Protein AF-E9GT52-F1 (afdb_monomer_lite)

InterPro domains:
  IPR000719 Protein kinase domain [PS50011] (2-57)
  IPR011009 Protein kinase-like domain superfamily [SSF56112] (1-57)
  IPR017441 Protein kinase, ATP binding site [PS00107] (8-31)

Organism: Daphnia pulex (NCBI:txid6669)

Sequence (57 aa):
HYALGE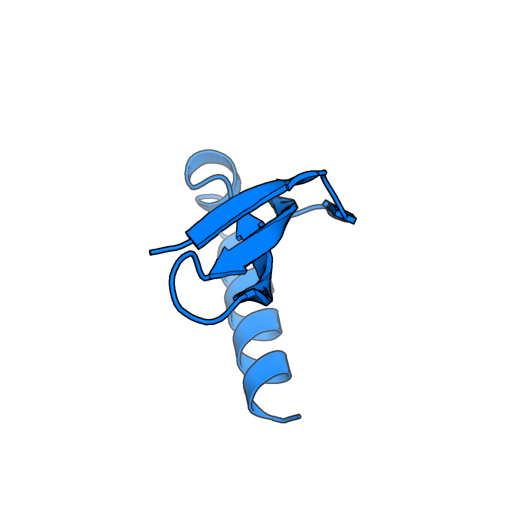TLGVGTFGKVKIGEHQFTGHKVAIKILNRQKIKNLDVVGKIRREIKNLKLF

Foldseek 3Di:
DWDWDAWPDADPFATWTWIADPPPRDIDIDGDGDPVSCPPPVNVVVVVVVVVVVVVD

pLDDT: mean 84.43, std 11.61, range [45.81, 97.44]

Secondary structure (DSSP, 8-state):
-EEEEEEEEEETTEEEEEEEETTT--EEEEEEE-HHHHTSHHHHHHHHHHHHHHHH-

Radius of gyration: 13.25 Å; chains: 1; bounding box: 30×28×26 Å

Structure (mmCIF, N/CA/C/O backbone):
data_AF-E9GT52-F1
#
_entry.id   AF-E9GT52-F1
#
loop_
_atom_site.group_PDB
_atom_site.id
_atom_site.type_symbol
_atom_site.label_atom_id
_atom_site.label_alt_id
_atom_site.label_comp_id
_atom_site.label_asym_id
_atom_site.label_entity_id
_atom_site.label_seq_id
_atom_site.pdbx_PDB_ins_code
_atom_site.Cartn_x
_atom_site.Cartn_y
_atom_site.Cartn_z
_atom_site.occupancy
_atom_site.B_iso_or_equiv
_atom_site.auth_seq_id
_atom_site.auth_comp_id
_atom_site.auth_asym_id
_atom_site.auth_atom_id
_atom_site.pdbx_PDB_model_num
ATOM 1 N N . HIS A 1 1 ? -13.112 3.205 0.503 1.00 87.00 1 HIS A N 1
ATOM 2 C CA . HIS A 1 1 ? -12.298 4.431 0.328 1.00 87.00 1 HIS A CA 1
ATOM 3 C C . HIS A 1 1 ? -11.248 4.444 1.440 1.00 87.00 1 HIS A C 1
ATOM 5 O O . HIS A 1 1 ? -11.644 4.337 2.595 1.00 87.00 1 HIS A O 1
ATOM 11 N N . TYR A 1 2 ? -9.945 4.453 1.127 1.00 93.69 2 TYR A N 1
ATOM 12 C CA . TYR A 1 2 ? -8.875 4.326 2.136 1.00 93.69 2 TYR A CA 1
ATOM 13 C C . TYR A 1 2 ? -7.983 5.568 2.156 1.00 93.69 2 TYR A C 1
ATOM 15 O O . TYR A 1 2 ? -7.458 5.961 1.115 1.00 93.69 2 TYR A O 1
ATOM 23 N N . ALA A 1 3 ? -7.791 6.158 3.335 1.00 95.00 3 ALA A N 1
ATOM 24 C CA . ALA A 1 3 ? -6.830 7.230 3.554 1.00 95.00 3 ALA A CA 1
ATOM 25 C C . ALA A 1 3 ? -5.439 6.629 3.793 1.00 95.00 3 ALA A C 1
ATOM 27 O O . ALA A 1 3 ? -5.271 5.801 4.686 1.00 95.00 3 ALA A O 1
ATOM 28 N N . LEU A 1 4 ? -4.448 7.018 2.985 1.00 95.75 4 LEU A N 1
ATOM 29 C CA . LEU A 1 4 ? -3.057 6.604 3.177 1.00 95.75 4 LEU A CA 1
ATOM 30 C C . LEU A 1 4 ? -2.424 7.404 4.316 1.00 95.75 4 LEU A C 1
ATOM 32 O O . LEU A 1 4 ? -2.400 8.630 4.271 1.00 95.75 4 LEU A O 1
ATOM 36 N N . GLY A 1 5 ? -1.857 6.698 5.285 1.00 94.06 5 GLY A N 1
ATOM 37 C CA . GLY A 1 5 ? -1.114 7.268 6.397 1.00 94.06 5 GLY A CA 1
ATOM 38 C C . GLY A 1 5 ? 0.399 7.123 6.240 1.00 94.06 5 GLY A C 1
ATOM 39 O O . GLY A 1 5 ? 0.971 7.185 5.140 1.00 94.06 5 GLY A O 1
ATOM 40 N N . GLU A 1 6 ? 1.055 6.942 7.381 1.00 95.94 6 GLU A N 1
ATOM 41 C CA . GLU A 1 6 ? 2.501 6.800 7.494 1.00 95.94 6 GLU A CA 1
ATOM 42 C C . GLU A 1 6 ? 3.052 5.534 6.821 1.00 95.94 6 GLU A C 1
ATOM 44 O O . GLU A 1 6 ? 2.337 4.597 6.454 1.00 95.94 6 GLU A O 1
ATOM 49 N N . THR A 1 7 ? 4.367 5.529 6.613 1.00 96.06 7 THR A N 1
ATOM 50 C CA . THR A 1 7 ? 5.070 4.387 6.023 1.00 96.06 7 THR A CA 1
ATOM 51 C C . THR A 1 7 ? 5.392 3.379 7.112 1.00 96.06 7 THR A C 1
ATOM 53 O O . THR A 1 7 ? 6.165 3.685 8.007 1.00 96.06 7 THR A O 1
ATOM 56 N N . LEU A 1 8 ? 4.845 2.171 6.989 1.00 94.06 8 LEU A N 1
ATOM 57 C CA . LEU A 1 8 ? 5.135 1.054 7.889 1.00 94.06 8 LEU A CA 1
ATOM 58 C C . LEU A 1 8 ? 6.461 0.370 7.543 1.00 94.06 8 LEU A C 1
ATOM 60 O O . LEU A 1 8 ? 7.104 -0.214 8.405 1.00 94.06 8 LEU A O 1
ATOM 64 N N . GLY A 1 9 ? 6.881 0.428 6.276 1.00 92.50 9 GLY A N 1
ATOM 65 C CA . GLY A 1 9 ? 8.157 -0.147 5.866 1.00 92.50 9 GLY A CA 1
ATOM 66 C C . GLY A 1 9 ? 8.507 0.094 4.405 1.00 92.50 9 GLY A C 1
ATOM 67 O O . GLY A 1 9 ? 7.654 0.404 3.569 1.00 92.50 9 GLY A O 1
ATOM 68 N N . VAL A 1 10 ? 9.788 -0.068 4.082 1.00 90.56 10 VAL A N 1
ATOM 69 C CA . VAL A 1 10 ? 10.308 -0.022 2.712 1.00 90.56 10 VAL A CA 1
ATOM 70 C C . VAL A 1 10 ? 10.998 -1.348 2.428 1.00 90.56 10 VAL A C 1
ATOM 72 O O . VAL A 1 10 ? 11.948 -1.709 3.109 1.00 90.56 10 VAL A O 1
ATOM 75 N N . GLY A 1 11 ? 10.498 -2.079 1.435 1.00 80.88 11 GLY A N 1
ATOM 76 C CA . GLY A 1 11 ? 11.074 -3.343 0.989 1.00 80.88 11 GLY A CA 1
ATOM 77 C C . GLY A 1 11 ? 11.659 -3.244 -0.417 1.00 80.88 11 GLY A C 1
ATOM 78 O O . GLY A 1 11 ? 11.473 -2.256 -1.130 1.00 80.88 11 GLY A O 1
ATOM 79 N N . THR A 1 12 ? 12.309 -4.322 -0.853 1.00 77.19 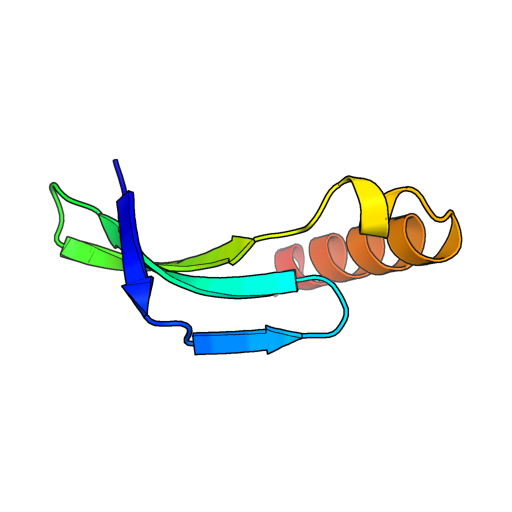12 THR A N 1
ATOM 80 C CA . THR A 1 12 ? 12.953 -4.442 -2.174 1.00 77.19 12 THR A CA 1
ATOM 81 C C . THR A 1 12 ? 12.001 -4.142 -3.336 1.00 77.19 12 THR A C 1
ATOM 83 O O . THR A 1 12 ? 12.396 -3.551 -4.338 1.00 77.19 12 THR A O 1
ATOM 86 N N . PHE A 1 13 ? 10.724 -4.510 -3.192 1.00 73.38 13 PHE A N 1
ATOM 87 C CA . PHE A 1 13 ? 9.722 -4.422 -4.260 1.00 73.38 13 PHE A CA 1
ATOM 88 C C . PHE A 1 13 ? 8.765 -3.232 -4.132 1.00 73.38 13 PHE A C 1
ATOM 90 O O . PHE A 1 13 ? 7.915 -3.035 -5.001 1.00 73.38 13 PHE A O 1
ATOM 97 N N . GLY A 1 14 ? 8.877 -2.423 -3.076 1.00 85.69 14 GLY A N 1
ATOM 98 C CA . GLY A 1 14 ? 7.949 -1.319 -2.863 1.00 85.69 14 GLY A CA 1
ATOM 99 C C . GLY A 1 14 ? 7.895 -0.792 -1.436 1.00 85.69 14 GLY A C 1
ATOM 100 O O . GLY A 1 14 ? 8.637 -1.220 -0.556 1.00 85.69 14 GLY A O 1
ATOM 101 N N . LYS A 1 15 ? 6.982 0.150 -1.214 1.00 92.88 15 LYS A N 1
ATOM 102 C CA . LYS A 1 15 ? 6.760 0.803 0.080 1.00 92.88 15 LYS A CA 1
ATOM 103 C C . LYS A 1 15 ? 5.434 0.332 0.667 1.00 92.88 15 LYS A C 1
ATOM 105 O O . LYS A 1 15 ? 4.444 0.276 -0.052 1.00 92.88 15 LYS A O 1
ATOM 110 N N . VAL A 1 16 ? 5.405 0.015 1.953 1.00 94.81 16 VAL A N 1
ATOM 111 C CA . VAL A 1 16 ? 4.183 -0.332 2.683 1.00 94.81 16 VAL A CA 1
ATOM 112 C C . VAL A 1 16 ? 3.766 0.867 3.519 1.00 94.81 16 VAL A C 1
ATOM 114 O O . VAL A 1 16 ? 4.568 1.400 4.283 1.00 94.81 16 VAL A O 1
ATOM 117 N N . LYS A 1 17 ? 2.516 1.298 3.372 1.00 96.31 17 LYS A N 1
ATOM 118 C CA . LYS A 1 17 ? 1.910 2.350 4.191 1.00 96.31 17 LYS A CA 1
ATOM 119 C C . LYS A 1 17 ? 0.715 1.807 4.954 1.00 96.31 17 LYS A C 1
ATOM 121 O O . LYS A 1 17 ? 0.064 0.879 4.477 1.00 96.31 17 LYS A O 1
ATOM 126 N N . ILE A 1 18 ? 0.414 2.396 6.103 1.00 96.25 18 ILE A N 1
ATOM 127 C CA . ILE A 1 18 ? -0.867 2.149 6.758 1.00 96.25 18 ILE A CA 1
ATOM 128 C C . ILE A 1 18 ? -1.967 2.840 5.951 1.00 96.25 18 ILE A C 1
ATOM 130 O O . ILE A 1 18 ? -1.764 3.923 5.402 1.00 96.25 18 ILE A O 1
ATOM 134 N N . GLY A 1 19 ? -3.112 2.189 5.822 1.00 97.25 19 GLY A N 1
ATOM 135 C CA . GLY A 1 19 ? -4.313 2.746 5.226 1.00 97.25 19 GLY A CA 1
ATOM 136 C C . GLY A 1 19 ? -5.473 2.604 6.193 1.00 97.25 19 GLY A C 1
ATOM 137 O O . GLY A 1 19 ? -5.600 1.569 6.837 1.00 97.25 19 GLY A O 1
ATOM 138 N N . GLU A 1 20 ? -6.331 3.611 6.281 1.00 97.44 20 GLU A N 1
ATOM 139 C CA . GLU A 1 20 ? -7.530 3.559 7.117 1.00 97.44 20 GLU A CA 1
ATOM 140 C C . GLU A 1 20 ? -8.785 3.681 6.258 1.00 97.44 20 GLU A C 1
ATOM 142 O O . GLU A 1 20 ? -8.901 4.586 5.426 1.00 97.44 20 GLU A O 1
ATOM 147 N N . HIS A 1 21 ? -9.720 2.744 6.416 1.00 96.88 21 HIS A N 1
ATOM 148 C CA . HIS A 1 21 ? -10.995 2.804 5.718 1.00 96.88 21 HIS A CA 1
ATOM 149 C C . HIS A 1 21 ? -11.847 3.943 6.280 1.00 96.88 21 HIS A C 1
ATOM 151 O O . HIS A 1 21 ? -12.283 3.879 7.425 1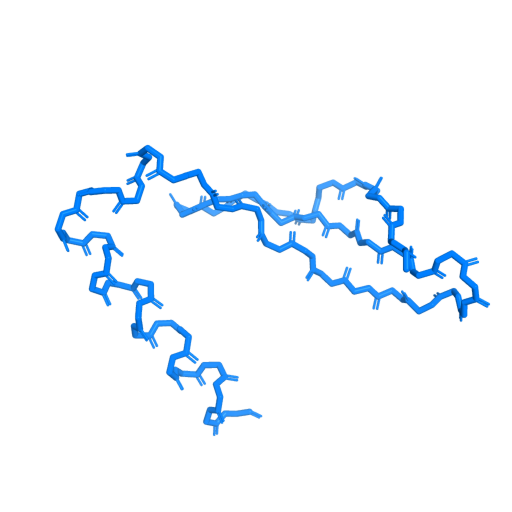.00 96.88 21 HIS A O 1
ATOM 157 N N . GLN A 1 22 ? -12.140 4.952 5.458 1.00 94.19 22 GLN A N 1
ATOM 158 C CA . GLN A 1 22 ? -12.746 6.211 5.913 1.00 94.19 22 GLN A CA 1
ATOM 159 C C . GLN A 1 22 ? -14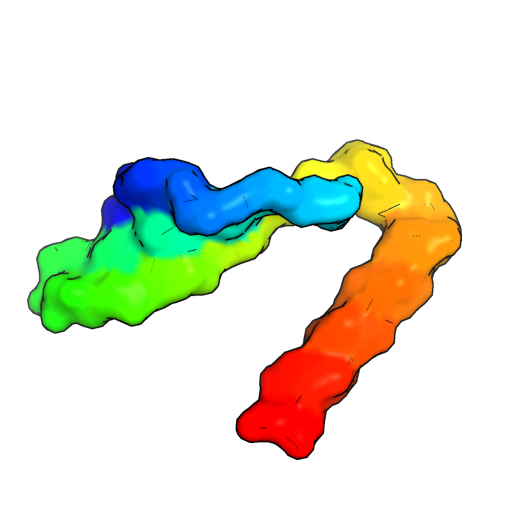.112 6.042 6.593 1.00 94.19 22 GLN A C 1
ATOM 161 O O . GLN A 1 22 ? -14.481 6.862 7.422 1.00 94.19 22 GLN A O 1
ATOM 166 N N . PHE A 1 23 ? -14.857 4.986 6.259 1.00 94.88 23 PHE A N 1
ATOM 167 C CA . PHE A 1 23 ? -16.202 4.769 6.800 1.00 94.88 23 PHE A CA 1
ATOM 168 C C . PHE A 1 23 ? -16.244 3.813 7.991 1.00 94.88 23 PHE A C 1
ATOM 170 O O . PHE A 1 23 ? -17.177 3.869 8.779 1.00 94.88 23 PHE A O 1
ATOM 177 N N . THR A 1 24 ? -15.271 2.907 8.115 1.00 96.00 24 THR A N 1
ATOM 178 C CA . THR A 1 24 ? -15.301 1.857 9.151 1.00 96.00 24 THR A CA 1
ATOM 179 C C . THR A 1 24 ? -14.133 1.947 10.127 1.00 96.00 24 THR A C 1
ATOM 181 O O . THR A 1 24 ? -14.048 1.119 11.023 1.00 96.00 24 THR A O 1
ATOM 184 N N . GLY A 1 25 ? -13.180 2.861 9.915 1.00 93.62 25 GLY A N 1
ATOM 185 C CA . GLY A 1 25 ? -11.953 2.975 10.712 1.00 93.62 25 GLY A CA 1
ATOM 186 C C . GLY A 1 25 ? -11.010 1.770 10.602 1.00 93.62 25 GLY A C 1
ATOM 187 O O . GLY A 1 25 ? -10.016 1.685 11.320 1.00 93.62 25 GLY A O 1
ATOM 188 N N . HIS A 1 26 ? -11.299 0.806 9.718 1.00 96.06 26 HIS A N 1
ATOM 189 C CA . HIS A 1 26 ? -10.495 -0.411 9.618 1.00 96.06 26 HIS A CA 1
ATOM 190 C C . HIS A 1 26 ? -9.113 -0.089 9.054 1.00 96.06 26 HIS A C 1
ATOM 192 O O . HIS A 1 26 ? -8.989 0.410 7.930 1.00 96.06 26 HIS A O 1
ATOM 198 N N . LYS A 1 27 ? -8.081 -0.422 9.831 1.00 95.62 27 LYS A N 1
ATOM 199 C CA . LYS A 1 27 ? -6.680 -0.251 9.454 1.00 95.62 27 LYS A CA 1
ATOM 200 C C . LYS A 1 27 ? -6.209 -1.436 8.617 1.00 95.62 27 LYS A C 1
ATOM 202 O O . LYS A 1 27 ? -6.444 -2.590 8.962 1.00 95.62 27 LYS A O 1
ATOM 207 N N . VAL A 1 28 ? -5.528 -1.139 7.519 1.00 95.25 28 VAL A N 1
ATOM 208 C CA . VAL A 1 28 ? -4.967 -2.110 6.575 1.00 95.25 28 VAL A CA 1
ATOM 209 C C . VAL A 1 28 ? -3.539 -1.718 6.204 1.00 95.25 28 VAL A C 1
ATOM 211 O O . VAL A 1 28 ? -3.169 -0.546 6.258 1.00 95.25 28 VAL A O 1
ATOM 214 N N . ALA A 1 29 ? -2.726 -2.686 5.788 1.00 94.88 29 ALA A N 1
ATOM 215 C CA . ALA A 1 29 ? -1.414 -2.420 5.204 1.00 94.88 29 ALA A CA 1
ATOM 216 C C . ALA A 1 29 ? -1.527 -2.352 3.673 1.00 94.88 29 ALA A C 1
ATOM 218 O O . ALA A 1 29 ? -1.989 -3.293 3.031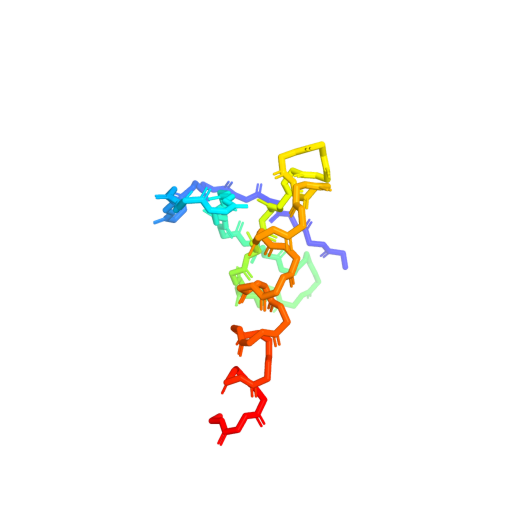 1.00 94.88 29 ALA A O 1
ATOM 219 N N . ILE A 1 30 ? -1.080 -1.249 3.070 1.00 94.06 30 ILE A N 1
ATOM 220 C CA . ILE A 1 30 ? -1.122 -1.022 1.622 1.00 94.06 30 ILE A CA 1
ATOM 221 C C . ILE A 1 30 ? 0.300 -1.111 1.062 1.00 94.06 30 ILE A C 1
ATOM 223 O O . ILE A 1 30 ? 1.122 -0.218 1.279 1.00 94.06 30 ILE A O 1
ATOM 227 N N . LYS A 1 31 ? 0.595 -2.187 0.319 1.00 91.00 31 LYS A N 1
ATOM 228 C CA . LYS A 1 31 ? 1.877 -2.383 -0.382 1.00 91.00 31 LYS A CA 1
ATOM 229 C C . LYS A 1 31 ? 1.832 -1.702 -1.752 1.00 91.00 31 LYS A C 1
ATOM 231 O O . LYS A 1 31 ? 1.133 -2.137 -2.663 1.00 91.00 31 LYS A O 1
ATOM 236 N N . ILE A 1 32 ? 2.598 -0.629 -1.900 1.00 90.38 32 ILE A N 1
ATOM 237 C CA . ILE A 1 32 ? 2.705 0.180 -3.114 1.00 90.38 32 ILE A CA 1
ATOM 238 C C . ILE A 1 32 ? 3.898 -0.322 -3.924 1.00 90.38 32 ILE A C 1
ATOM 240 O O . ILE A 1 32 ? 5.051 -0.179 -3.507 1.00 90.38 32 ILE A O 1
ATOM 244 N N . LEU A 1 33 ? 3.620 -0.895 -5.094 1.00 86.31 33 LEU A N 1
ATOM 245 C CA . LEU A 1 33 ? 4.627 -1.461 -5.989 1.00 86.31 33 LEU A CA 1
ATOM 246 C C . LEU A 1 33 ? 4.846 -0.545 -7.204 1.00 86.31 33 LEU A C 1
ATOM 248 O O . LEU A 1 33 ? 3.890 -0.121 -7.856 1.00 86.31 33 LEU A O 1
ATOM 252 N N . ASN A 1 34 ? 6.104 -0.255 -7.547 1.00 82.00 34 ASN A N 1
ATOM 253 C CA . ASN A 1 34 ? 6.425 0.556 -8.725 1.00 82.00 34 ASN A CA 1
ATOM 254 C C . ASN A 1 34 ? 6.441 -0.319 -9.991 1.00 82.00 34 ASN A C 1
ATOM 256 O O . ASN A 1 34 ? 7.361 -1.110 -10.188 1.00 82.00 34 ASN A O 1
ATOM 260 N N . ARG A 1 35 ? 5.459 -0.127 -10.885 1.00 78.75 35 ARG A N 1
ATOM 261 C CA . ARG A 1 35 ? 5.323 -0.901 -12.133 1.00 78.75 35 ARG A CA 1
ATOM 262 C C . ARG A 1 35 ? 6.570 -0.867 -13.024 1.00 78.75 35 ARG A C 1
ATOM 264 O O . ARG A 1 35 ? 6.864 -1.878 -13.646 1.00 78.75 35 ARG A O 1
ATOM 271 N N . GLN A 1 36 ? 7.312 0.242 -13.083 1.00 79.25 36 GLN A N 1
ATOM 272 C CA . GLN A 1 36 ? 8.549 0.322 -13.874 1.00 79.25 36 GLN A CA 1
ATOM 273 C C . GLN A 1 36 ? 9.648 -0.573 -13.291 1.00 79.25 36 GLN A C 1
ATOM 275 O O . GLN A 1 36 ? 10.281 -1.311 -14.038 1.00 79.25 36 GLN A O 1
ATOM 280 N N . LYS A 1 37 ? 9.813 -0.589 -11.961 1.00 72.00 37 LYS A N 1
ATOM 281 C CA . LYS A 1 37 ? 10.773 -1.484 -11.285 1.00 72.00 37 LYS A CA 1
ATOM 282 C C . LYS A 1 37 ? 10.393 -2.965 -11.406 1.00 72.00 37 LYS A C 1
ATOM 284 O O . LYS A 1 37 ? 11.262 -3.827 -11.352 1.00 72.00 37 LYS A O 1
ATOM 289 N N . ILE A 1 38 ? 9.103 -3.258 -11.578 1.00 72.75 38 ILE A N 1
ATOM 290 C CA . ILE A 1 38 ? 8.578 -4.626 -11.682 1.00 72.75 38 ILE A CA 1
ATOM 291 C C . ILE A 1 38 ? 8.758 -5.229 -13.075 1.00 72.75 38 ILE A C 1
ATOM 293 O O . ILE A 1 38 ? 8.808 -6.447 -13.185 1.00 72.75 38 ILE A O 1
ATOM 297 N N . LYS A 1 39 ? 8.861 -4.424 -14.141 1.00 72.31 39 LYS A N 1
ATOM 298 C CA . LYS A 1 39 ? 8.924 -4.938 -15.524 1.00 72.31 39 LYS A CA 1
ATOM 299 C C . LYS A 1 39 ? 10.150 -5.817 -15.825 1.00 72.31 39 LYS A C 1
ATOM 301 O O . LYS A 1 39 ? 10.165 -6.476 -16.858 1.00 72.31 39 LYS A O 1
ATOM 306 N N . ASN A 1 40 ? 11.136 -5.876 -14.932 1.00 70.12 40 ASN A N 1
ATOM 307 C CA . ASN A 1 40 ? 12.241 -6.823 -15.035 1.00 70.12 40 ASN A CA 1
ATOM 308 C C . ASN A 1 40 ? 11.742 -8.262 -14.806 1.00 70.12 40 ASN A C 1
ATOM 310 O O . ASN A 1 40 ? 11.138 -8.554 -13.773 1.00 70.12 40 ASN A O 1
ATOM 314 N N . LEU A 1 41 ? 12.024 -9.163 -15.756 1.00 61.84 41 LEU A N 1
ATOM 315 C CA . LEU A 1 41 ? 11.576 -10.568 -15.770 1.00 61.84 41 LEU A CA 1
ATOM 316 C C . LEU A 1 41 ? 11.799 -11.305 -14.432 1.00 61.84 41 LEU A C 1
ATOM 318 O O . LEU A 1 41 ? 10.904 -12.013 -13.969 1.00 61.84 41 LEU A O 1
ATOM 322 N N . ASP A 1 42 ? 12.936 -11.075 -13.767 1.00 73.00 42 ASP A N 1
ATOM 323 C CA . ASP A 1 42 ? 13.263 -11.677 -12.462 1.00 73.00 42 ASP A CA 1
ATOM 324 C C . ASP A 1 42 ? 12.325 -11.206 -11.324 1.00 73.00 42 ASP A C 1
ATOM 326 O O . ASP A 1 42 ? 11.939 -11.972 -10.438 1.00 73.00 42 ASP A O 1
ATOM 330 N N . VAL A 1 43 ? 11.869 -9.951 -11.368 1.00 72.44 43 VAL A N 1
ATOM 331 C CA . VAL A 1 43 ? 10.998 -9.361 -10.336 1.00 72.44 43 VAL A CA 1
ATOM 332 C C . VAL A 1 43 ? 9.550 -9.836 -10.479 1.00 72.44 43 VAL A C 1
ATOM 334 O O . VAL A 1 43 ? 8.883 -10.097 -9.475 1.00 72.44 43 VAL A O 1
ATOM 337 N N . VAL A 1 44 ? 9.066 -10.020 -11.713 1.00 77.56 44 VAL A N 1
ATOM 338 C CA . VAL A 1 44 ? 7.719 -10.560 -11.973 1.00 77.56 44 VAL A CA 1
ATOM 339 C C . VAL A 1 44 ? 7.567 -11.967 -11.384 1.00 77.56 44 VAL A C 1
ATOM 341 O O . VAL A 1 44 ? 6.540 -12.269 -10.769 1.00 77.56 44 VAL A O 1
ATOM 344 N N . GLY A 1 45 ? 8.592 -12.816 -11.524 1.00 79.88 45 GLY A N 1
ATOM 345 C CA . GLY A 1 45 ? 8.606 -14.163 -10.945 1.00 79.88 45 GLY A CA 1
ATOM 346 C C . GLY A 1 45 ? 8.538 -14.151 -9.415 1.00 79.88 45 GLY A C 1
ATOM 347 O O . GLY A 1 45 ? 7.716 -14.856 -8.823 1.00 79.88 45 GLY A O 1
ATOM 348 N N . LYS A 1 46 ? 9.340 -13.291 -8.773 1.00 80.19 46 LYS A N 1
ATOM 349 C CA . LYS A 1 46 ? 9.364 -13.133 -7.308 1.00 80.19 46 LYS A CA 1
ATOM 350 C C . LYS A 1 46 ? 8.022 -12.642 -6.752 1.00 80.19 46 LYS A C 1
ATOM 352 O O . LYS A 1 46 ? 7.520 -13.222 -5.792 1.00 80.19 46 LYS A O 1
ATOM 357 N N . ILE A 1 47 ? 7.382 -11.662 -7.398 1.00 77.19 47 ILE A N 1
ATOM 358 C CA . ILE A 1 47 ? 6.067 -11.141 -6.974 1.00 77.19 47 ILE A CA 1
ATOM 359 C C . ILE A 1 47 ? 4.967 -12.197 -7.093 1.00 77.19 47 ILE A C 1
ATOM 361 O O . ILE A 1 47 ? 4.160 -12.348 -6.176 1.00 77.19 47 ILE A O 1
ATOM 365 N N . ARG A 1 48 ? 4.931 -12.964 -8.192 1.00 80.81 48 ARG A N 1
ATOM 366 C CA . ARG A 1 48 ? 3.959 -14.062 -8.345 1.00 80.81 48 ARG A CA 1
ATOM 367 C C . ARG A 1 48 ? 4.098 -15.096 -7.227 1.00 80.81 48 ARG A C 1
ATOM 369 O O . ARG A 1 48 ? 3.086 -15.582 -6.723 1.00 80.81 48 ARG A O 1
ATOM 376 N N . ARG A 1 49 ? 5.333 -15.408 -6.820 1.00 82.12 49 ARG A N 1
ATOM 377 C CA . ARG A 1 49 ? 5.609 -16.339 -5.719 1.00 82.12 49 ARG A CA 1
ATOM 378 C 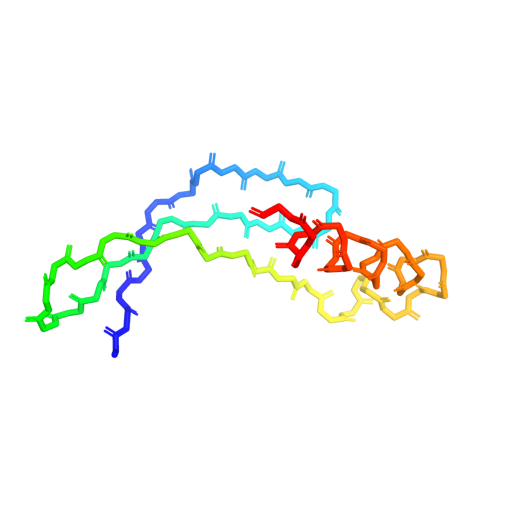C . ARG A 1 49 ? 5.176 -15.775 -4.365 1.00 82.12 49 ARG A C 1
ATOM 380 O O . ARG A 1 49 ? 4.519 -16.492 -3.620 1.00 82.12 49 ARG A O 1
ATOM 387 N N . GLU A 1 50 ? 5.463 -14.504 -4.074 1.00 78.44 50 GLU A N 1
ATOM 388 C CA . GLU A 1 50 ? 4.983 -13.846 -2.847 1.00 78.44 50 GLU A CA 1
ATOM 389 C C . GLU A 1 50 ? 3.452 -13.864 -2.748 1.00 78.44 50 GLU A C 1
ATOM 391 O O . GLU A 1 50 ? 2.923 -14.253 -1.712 1.00 78.44 50 GLU A O 1
ATOM 396 N N . ILE A 1 51 ? 2.735 -13.507 -3.823 1.00 79.81 51 ILE A N 1
ATOM 397 C CA . ILE A 1 51 ? 1.260 -13.511 -3.836 1.00 79.81 51 ILE A CA 1
ATOM 398 C C . ILE A 1 51 ? 0.715 -14.923 -3.600 1.00 79.81 51 ILE A C 1
ATOM 400 O O . ILE A 1 51 ? -0.258 -15.091 -2.868 1.00 79.81 51 ILE A O 1
ATOM 404 N N . LYS A 1 52 ? 1.331 -15.943 -4.213 1.00 80.25 52 LYS A N 1
ATOM 405 C CA . LYS A 1 52 ? 0.930 -17.338 -4.007 1.00 80.25 52 LYS A CA 1
ATOM 406 C C . LYS A 1 52 ? 1.122 -17.758 -2.549 1.00 80.25 52 LYS A C 1
ATOM 408 O O . LYS A 1 52 ? 0.217 -18.360 -1.986 1.00 80.25 52 LYS A O 1
ATOM 413 N N . ASN A 1 53 ? 2.254 -17.403 -1.940 1.00 77.25 53 ASN A N 1
ATOM 414 C CA . ASN A 1 53 ? 2.521 -17.697 -0.533 1.00 77.25 53 ASN A CA 1
ATOM 415 C C . ASN A 1 53 ? 1.515 -16.990 0.391 1.00 77.25 53 ASN A C 1
ATOM 417 O O . ASN A 1 53 ? 1.015 -17.611 1.315 1.00 77.25 53 ASN A O 1
ATOM 421 N N . LEU A 1 54 ? 1.158 -15.735 0.103 1.00 71.00 54 LEU A N 1
ATOM 422 C CA . LEU A 1 54 ? 0.185 -14.949 0.878 1.00 71.00 54 LEU A CA 1
ATOM 423 C C . LEU A 1 54 ? -1.266 -15.454 0.798 1.00 71.00 54 LEU A C 1
ATOM 425 O O . LEU A 1 54 ? -2.083 -15.010 1.589 1.00 71.00 54 LEU A O 1
ATOM 429 N N . LYS A 1 55 ? -1.608 -16.315 -0.171 1.00 65.19 55 LYS A N 1
ATOM 430 C CA . LYS A 1 55 ? -2.932 -16.962 -0.272 1.00 65.19 55 LYS A CA 1
ATOM 431 C C . LYS A 1 55 ? -3.001 -18.326 0.425 1.00 65.19 55 LYS A C 1
ATOM 433 O O . LYS A 1 55 ? -4.090 -18.873 0.552 1.00 65.19 55 LYS A O 1
ATOM 438 N N . LEU A 1 56 ? -1.848 -18.911 0.746 1.00 57.00 56 LEU A N 1
ATOM 439 C CA . LEU A 1 56 ? -1.718 -20.242 1.350 1.00 57.00 56 LEU A CA 1
ATOM 440 C C . LEU A 1 56 ? -1.677 -20.198 2.886 1.00 57.00 56 LEU A C 1
ATOM 442 O O . LEU A 1 56 ? -1.793 -21.248 3.511 1.00 57.00 56 LEU A O 1
ATOM 446 N N . PHE A 1 57 ? -1.523 -19.005 3.457 1.00 45.81 57 PHE A N 1
ATOM 447 C CA . PHE A 1 57 ? -1.630 -18.693 4.881 1.00 45.81 57 PHE A CA 1
ATOM 448 C C . PHE A 1 57 ? -2.768 -17.692 5.079 1.00 45.81 57 PHE A C 1
ATOM 450 O O . PHE A 1 57 ? -3.349 -17.693 6.182 1.00 45.81 57 PHE A O 1
#